Protein AF-A0A0A1ZS98-F1 (afdb_monomer_lite)

Radius of gyration: 23.19 Å; chains: 1; bounding box: 41×57×49 Å

Foldseek 3Di:
DDDPPPVVVVVVVPPPPPDDPPPPLPFPDDPWKGKDKDPDPDDDCVVVCVVVPKDFPDKDKDKDQPDKDWDAPDPVDDPVPDPPGTDIDRDDIDMMMMTMIGD

Secondary structure (DSSP, 8-state):
---STTHHHHHGGGGG-------------BTTEEEEEEETT---THHHHHHTT-EEEEEEEEEEEEEEEEEESSTT--TTTSTT-EEEEEEEEEEEEEEEEE-

Sequence (103 aa):
MKKYKTLTYIVMIFFLIGGCKTTEKKVTENENSIEIIISCEEDSDLEQYINDGWKIQKEYSEEKVCSWKTVAASKDCDLEKDKGCKLVQPDKIGKETIYLLEK

Structure (mmCIF, N/CA/C/O backbone):
data_AF-A0A0A1ZS98-F1
#
_entry.id   AF-A0A0A1ZS98-F1
#
loop_
_atom_site.group_PDB
_atom_site.id
_atom_site.type_symbol
_atom_site.label_atom_id
_atom_site.label_alt_id
_atom_site.label_comp_id
_atom_site.label_asym_id
_atom_site.label_entity_id
_atom_site.label_seq_id
_atom_site.pdbx_PDB_ins_code
_atom_site.Cartn_x
_atom_site.Cartn_y
_atom_site.Cartn_z
_atom_site.occupancy
_atom_site.B_iso_or_equiv
_atom_site.auth_seq_id
_atom_site.auth_comp_id
_atom_site.auth_asym_id
_atom_site.auth_atom_id
_atom_site.pdbx_PDB_model_num
ATOM 1 N N . MET A 1 1 ? -17.450 -52.059 -25.517 1.00 48.38 1 MET A N 1
ATOM 2 C CA . MET A 1 1 ? -16.872 -51.302 -24.376 1.00 48.38 1 MET A CA 1
ATOM 3 C C . MET A 1 1 ? -15.473 -50.821 -24.748 1.00 48.38 1 MET A C 1
ATOM 5 O O . MET A 1 1 ? -14.791 -51.571 -25.427 1.00 48.38 1 MET A O 1
ATOM 9 N N . LYS A 1 2 ? -15.056 -49.635 -24.270 1.00 49.94 2 LYS A N 1
ATOM 10 C CA . LYS A 1 2 ? -13.780 -48.911 -24.529 1.00 49.94 2 LYS A CA 1
ATOM 11 C C . LYS A 1 2 ? -13.825 -47.869 -25.659 1.00 49.94 2 LYS A C 1
ATOM 13 O O . LYS A 1 2 ? -13.340 -48.125 -26.750 1.00 49.94 2 LYS A O 1
ATOM 18 N N . LYS A 1 3 ? -14.358 -46.674 -25.368 1.00 50.38 3 LYS A N 1
ATOM 19 C CA . LYS A 1 3 ? -14.013 -45.422 -26.087 1.00 50.38 3 LYS A CA 1
ATOM 20 C C . LYS A 1 3 ? -14.387 -44.126 -25.336 1.00 50.38 3 LYS A C 1
ATOM 22 O O . LYS A 1 3 ? -14.473 -43.073 -25.942 1.00 50.38 3 LYS A O 1
ATOM 27 N N . TYR A 1 4 ? -14.583 -44.187 -24.014 1.00 57.62 4 TYR A N 1
ATOM 28 C CA . TYR A 1 4 ? -14.984 -43.027 -23.196 1.00 57.62 4 TYR A CA 1
ATOM 29 C C . TYR A 1 4 ? -13.882 -42.503 -22.260 1.00 57.62 4 TYR A C 1
ATOM 31 O O . TYR A 1 4 ? -14.111 -41.548 -21.532 1.00 57.62 4 TYR A O 1
ATOM 39 N N . LYS A 1 5 ? -12.681 -43.103 -22.265 1.00 50.84 5 LYS A N 1
ATOM 40 C CA . LYS A 1 5 ? -11.610 -42.753 -21.311 1.00 50.84 5 LYS A CA 1
ATOM 41 C C . LYS A 1 5 ? -10.705 -41.597 -21.757 1.00 50.84 5 LYS A C 1
ATOM 43 O O . LYS A 1 5 ? -10.014 -41.030 -20.924 1.00 50.84 5 LYS A O 1
ATOM 48 N N . THR A 1 6 ? -10.707 -41.238 -23.041 1.00 50.50 6 THR A N 1
ATOM 49 C CA . THR A 1 6 ? -9.821 -40.187 -23.578 1.00 50.50 6 THR A CA 1
ATOM 50 C C . THR A 1 6 ? -10.445 -38.791 -23.495 1.00 50.50 6 THR A C 1
ATOM 52 O O . THR A 1 6 ? -9.726 -37.808 -23.368 1.00 50.50 6 THR A O 1
ATOM 55 N N . LEU A 1 7 ? -11.782 -38.695 -23.507 1.00 48.03 7 LEU A N 1
ATOM 56 C CA . LEU A 1 7 ? -12.499 -37.414 -23.467 1.00 48.03 7 LEU A CA 1
ATOM 57 C C . LEU A 1 7 ? -12.473 -36.774 -22.067 1.00 48.03 7 LEU A C 1
ATOM 59 O O . LEU A 1 7 ? -12.477 -35.556 -21.938 1.00 48.03 7 LEU A O 1
ATOM 63 N N . THR A 1 8 ? -12.375 -37.591 -21.014 1.00 52.19 8 THR A N 1
ATOM 64 C CA . THR A 1 8 ? -12.331 -37.129 -19.617 1.00 52.19 8 THR A CA 1
ATOM 65 C C . THR A 1 8 ? -11.018 -36.422 -19.266 1.00 52.19 8 THR A C 1
ATOM 67 O O . THR A 1 8 ? -11.002 -35.565 -18.390 1.00 52.19 8 THR A O 1
ATOM 70 N N . TYR A 1 9 ? -9.919 -36.742 -19.959 1.00 53.19 9 TYR A N 1
ATOM 71 C CA . TYR A 1 9 ? -8.593 -36.184 -19.662 1.00 53.19 9 TYR A CA 1
ATOM 72 C C . TYR A 1 9 ? -8.391 -34.767 -20.225 1.00 53.19 9 TYR A C 1
ATOM 74 O O . TYR A 1 9 ? -7.588 -34.004 -19.700 1.00 53.19 9 TYR A O 1
ATOM 82 N N . ILE A 1 10 ? -9.143 -34.390 -21.266 1.00 53.09 10 ILE A N 1
ATOM 83 C CA . ILE A 1 10 ? -9.016 -33.083 -21.934 1.00 53.09 10 ILE A CA 1
ATOM 84 C C . ILE A 1 10 ? -9.719 -31.970 -21.134 1.00 53.09 10 ILE A C 1
ATOM 86 O O . ILE A 1 10 ? -9.277 -30.825 -21.150 1.00 53.09 10 ILE A O 1
ATOM 90 N N . VAL A 1 11 ? -10.759 -32.303 -20.361 1.00 52.50 11 VAL A N 1
ATOM 91 C CA . VAL A 1 11 ? -11.509 -31.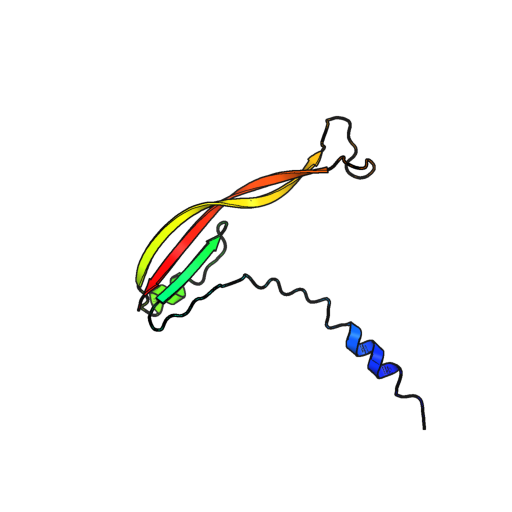329 -19.540 1.00 52.50 11 VAL A CA 1
ATOM 92 C C . VAL A 1 11 ? -10.735 -30.906 -18.277 1.00 52.50 11 VAL A C 1
ATOM 94 O O . VAL A 1 11 ? -10.920 -29.798 -17.786 1.00 52.50 11 VAL A O 1
ATOM 97 N N . MET A 1 12 ? -9.803 -31.732 -17.789 1.00 53.25 12 MET A N 1
ATOM 98 C CA . MET A 1 12 ? -8.985 -31.438 -16.599 1.00 53.25 12 MET A CA 1
ATOM 99 C C . MET A 1 12 ? -7.909 -30.357 -16.821 1.00 53.25 12 MET A C 1
ATOM 101 O O . MET A 1 12 ? -7.411 -29.791 -15.854 1.00 53.25 12 MET A O 1
ATOM 105 N N . ILE A 1 13 ? -7.536 -30.048 -18.068 1.00 52.91 13 ILE A N 1
ATOM 106 C CA . ILE A 1 13 ? -6.414 -29.134 -18.367 1.00 52.91 13 ILE A CA 1
ATOM 107 C C . ILE A 1 13 ? -6.836 -27.651 -18.372 1.00 52.91 13 ILE A C 1
ATOM 109 O O . ILE A 1 13 ? -5.992 -26.768 -18.247 1.00 52.91 13 ILE A O 1
ATOM 113 N N . PHE A 1 14 ? -8.135 -27.347 -18.433 1.00 48.00 14 PHE A N 1
ATOM 114 C CA . PHE A 1 14 ? -8.615 -25.960 -18.523 1.00 48.00 14 PHE A CA 1
ATOM 115 C C . PHE A 1 14 ? -8.741 -25.217 -17.182 1.00 48.00 14 PHE A C 1
ATOM 117 O O . PHE A 1 14 ? -8.978 -24.013 -17.184 1.00 48.00 14 PHE A O 1
ATOM 124 N N . PHE A 1 15 ? -8.531 -25.880 -16.041 1.00 49.25 15 PHE A N 1
ATOM 125 C CA . PHE A 1 15 ? -8.704 -25.259 -14.718 1.00 49.25 15 PHE A CA 1
ATOM 126 C C . PHE A 1 15 ? -7.463 -24.541 -14.155 1.00 49.25 15 PHE A C 1
ATOM 128 O O . PHE A 1 15 ? -7.531 -23.999 -13.057 1.00 49.25 15 PHE A O 1
ATOM 135 N N . LEU A 1 16 ? -6.340 -24.492 -14.882 1.00 50.31 16 LEU A N 1
ATOM 136 C CA . LEU A 1 16 ? -5.069 -23.970 -14.347 1.00 50.31 16 LEU A CA 1
ATOM 137 C C . LEU A 1 16 ? -4.656 -22.573 -14.847 1.00 50.31 16 LEU A C 1
ATOM 139 O O . LEU A 1 16 ? -3.582 -22.109 -14.479 1.00 50.31 16 LEU A O 1
ATOM 143 N N . ILE A 1 17 ? -5.466 -21.885 -15.664 1.00 50.34 17 ILE A N 1
ATOM 144 C CA . ILE A 1 17 ? -5.057 -20.605 -16.299 1.00 50.34 17 ILE A CA 1
ATOM 145 C C . ILE A 1 17 ? -5.957 -19.413 -15.916 1.00 50.34 17 ILE A C 1
ATOM 147 O O . ILE A 1 17 ? -5.811 -18.311 -16.434 1.00 50.34 17 ILE A O 1
ATOM 151 N N . GLY A 1 18 ? -6.859 -19.583 -14.949 1.00 52.16 18 GLY A N 1
ATOM 152 C CA . GLY A 1 18 ? -7.541 -18.460 -14.305 1.00 52.16 18 GLY A CA 1
ATOM 153 C C . GLY A 1 18 ? -6.713 -17.942 -13.136 1.00 52.16 18 GLY A C 1
ATOM 154 O O . GLY A 1 18 ? -7.041 -18.237 -11.993 1.00 52.16 18 GLY A O 1
ATOM 155 N N . GLY A 1 19 ? -5.611 -17.238 -13.41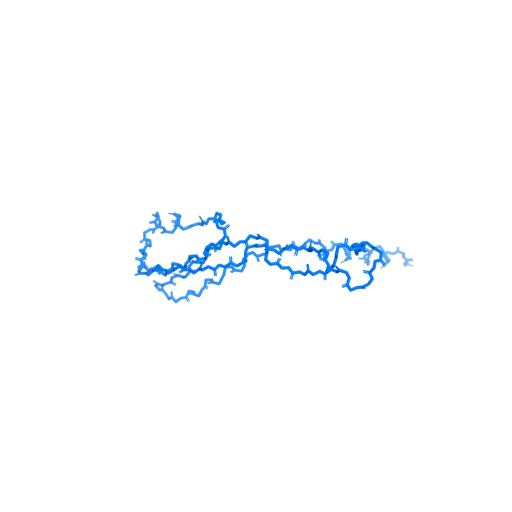5 1.00 48.12 19 GLY A N 1
ATOM 156 C CA . GLY A 1 19 ? -4.776 -16.619 -12.387 1.00 48.12 19 GLY A CA 1
ATOM 157 C C . GLY A 1 19 ? -5.615 -15.727 -11.473 1.00 48.12 19 GLY A C 1
ATOM 158 O O . GLY A 1 19 ? -6.098 -14.677 -11.892 1.00 48.12 19 GLY A O 1
ATOM 159 N N . CYS A 1 20 ? -5.797 -16.153 -10.225 1.00 46.91 20 CYS A N 1
ATOM 160 C CA . CYS A 1 20 ? -6.370 -15.307 -9.196 1.00 46.91 20 CYS A CA 1
ATOM 161 C C . CYS A 1 20 ? -5.315 -14.248 -8.850 1.00 46.91 20 CYS A C 1
ATOM 163 O O . CYS A 1 20 ? -4.267 -14.575 -8.295 1.00 46.91 20 CYS A O 1
ATOM 165 N N . LYS A 1 21 ? -5.568 -12.979 -9.188 1.00 43.91 21 LYS A N 1
ATOM 166 C CA . LYS A 1 21 ? -4.936 -11.863 -8.478 1.00 43.91 21 LYS A CA 1
ATOM 167 C C . LYS A 1 21 ? -5.625 -11.774 -7.118 1.00 43.91 21 LYS A C 1
ATOM 169 O O . LYS A 1 21 ? -6.524 -10.965 -6.927 1.00 43.91 21 LYS A O 1
ATOM 174 N N . THR A 1 22 ? -5.273 -12.674 -6.208 1.00 43.00 22 THR A N 1
ATOM 175 C CA . THR A 1 22 ? -5.601 -12.492 -4.798 1.00 43.00 22 THR A CA 1
ATOM 176 C C . THR A 1 22 ? -4.701 -11.373 -4.303 1.00 43.00 22 THR A C 1
ATOM 178 O O . THR A 1 22 ? -3.499 -11.571 -4.152 1.00 43.00 22 THR A O 1
ATOM 181 N N . THR A 1 23 ? -5.268 -10.187 -4.091 1.00 46.09 23 THR A N 1
ATOM 182 C CA . THR A 1 23 ? -4.679 -9.206 -3.179 1.00 46.09 23 THR A CA 1
ATOM 183 C C . THR A 1 23 ? -4.501 -9.934 -1.850 1.00 46.09 23 THR A C 1
ATOM 185 O O . THR A 1 23 ? -5.487 -10.396 -1.270 1.00 46.09 23 THR A O 1
ATOM 188 N N . GLU A 1 24 ? -3.257 -10.150 -1.419 1.00 40.00 24 GLU A N 1
ATOM 189 C CA . GLU A 1 24 ? -2.954 -10.785 -0.136 1.00 40.00 24 GLU A CA 1
ATOM 190 C C . GLU A 1 24 ? -3.419 -9.859 0.995 1.00 40.00 24 GLU A C 1
ATOM 192 O O . GLU A 1 24 ? -2.649 -9.101 1.574 1.00 40.00 24 GLU A O 1
ATOM 197 N N . LYS A 1 25 ? -4.711 -9.917 1.324 1.00 50.91 25 LYS A N 1
ATOM 198 C CA . LYS A 1 25 ? -5.228 -9.409 2.591 1.00 50.91 25 LYS A CA 1
ATOM 199 C C . LYS A 1 25 ? -4.710 -10.334 3.691 1.00 50.91 25 LYS A C 1
ATOM 201 O O . LYS A 1 25 ? -5.324 -11.359 3.986 1.00 50.91 25 LYS A O 1
ATOM 206 N N . LYS A 1 26 ? -3.569 -10.000 4.297 1.00 51.72 26 LYS A N 1
ATOM 207 C CA . LYS A 1 26 ? -3.168 -10.589 5.581 1.00 51.72 26 LYS A CA 1
ATOM 208 C C . LYS A 1 26 ? -3.996 -9.948 6.687 1.00 51.72 26 LYS A C 1
ATOM 210 O O . LYS A 1 26 ? -3.557 -9.029 7.360 1.00 51.72 26 LYS A O 1
ATOM 215 N N . VAL A 1 27 ? -5.205 -10.458 6.878 1.00 50.38 27 VAL A N 1
ATOM 216 C CA . VAL A 1 27 ? -5.944 -10.204 8.112 1.00 50.38 27 VAL A CA 1
ATOM 217 C C . VAL A 1 27 ? -5.404 -11.178 9.157 1.00 50.38 27 VAL A C 1
ATOM 219 O O . VAL A 1 27 ? -5.772 -12.351 9.178 1.00 50.38 27 VAL A O 1
ATOM 222 N N . THR A 1 28 ? -4.478 -10.727 10.001 1.00 52.25 28 THR A N 1
ATOM 223 C CA . THR A 1 28 ? -4.201 -11.412 11.270 1.00 52.25 28 THR A CA 1
ATOM 224 C C . THR A 1 28 ? -5.289 -11.030 12.261 1.00 52.25 28 THR A C 1
ATOM 226 O O . THR A 1 28 ? -5.167 -10.039 12.974 1.00 52.25 28 THR A O 1
ATOM 229 N N . GLU A 1 29 ? -6.370 -11.806 12.275 1.00 50.66 29 GLU A N 1
ATOM 230 C CA . GLU A 1 29 ? -7.400 -11.724 13.310 1.00 50.66 29 GLU A CA 1
ATOM 231 C C . GLU A 1 29 ? -6.823 -12.251 14.632 1.00 50.66 29 GLU A C 1
ATOM 233 O O . GLU A 1 29 ? -6.613 -13.450 14.823 1.00 50.66 29 GLU A O 1
ATOM 238 N N . A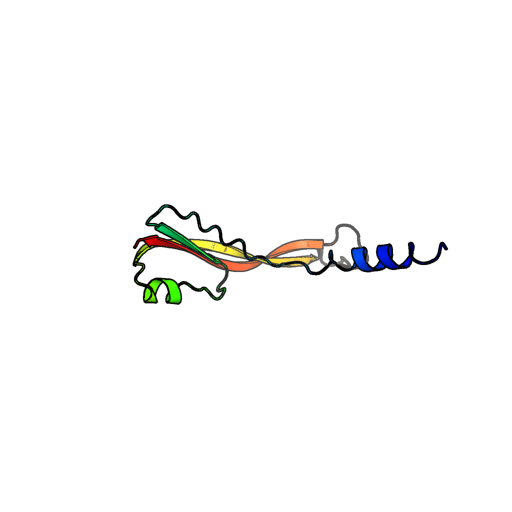SN A 1 30 ? -6.543 -11.332 15.550 1.00 59.06 30 ASN A N 1
ATOM 239 C CA . ASN A 1 30 ? -6.672 -11.602 16.978 1.00 59.06 30 ASN A CA 1
ATOM 240 C C . ASN A 1 30 ? -8.075 -11.123 17.381 1.00 59.06 30 ASN A C 1
ATOM 242 O O . ASN A 1 30 ? -8.602 -10.233 16.718 1.00 59.06 30 ASN A O 1
ATOM 246 N N . GLU A 1 31 ? -8.684 -11.681 18.428 1.00 65.62 31 GLU A N 1
ATOM 247 C CA . GLU A 1 31 ? -10.130 -11.576 18.719 1.00 65.62 31 GLU A CA 1
ATOM 248 C C . GLU A 1 31 ? -10.717 -10.143 18.680 1.00 65.62 31 GLU A C 1
ATOM 250 O O . GLU A 1 31 ? -11.914 -10.005 18.451 1.00 65.62 31 GLU A O 1
ATOM 255 N N . ASN A 1 32 ? -9.894 -9.087 18.817 1.00 80.00 32 ASN A N 1
ATOM 256 C CA . ASN A 1 32 ? -10.317 -7.679 18.801 1.00 80.00 32 ASN A CA 1
ATOM 257 C C . ASN A 1 32 ? -9.536 -6.746 17.843 1.00 80.00 32 ASN A C 1
ATOM 259 O O . ASN A 1 32 ? -9.697 -5.533 17.959 1.00 80.00 32 ASN A O 1
ATOM 263 N N . SER A 1 33 ? -8.674 -7.236 16.935 1.00 88.00 33 SER A N 1
ATOM 264 C CA . SER A 1 33 ? -7.828 -6.357 16.094 1.00 88.00 33 SER A CA 1
ATOM 265 C C . SER A 1 33 ? -7.708 -6.797 14.633 1.00 88.00 33 SER A C 1
ATOM 267 O O . SER A 1 33 ? -7.518 -7.984 14.368 1.00 88.00 33 SER A O 1
ATOM 269 N N . ILE A 1 34 ? -7.711 -5.834 13.705 1.00 90.75 34 ILE A N 1
ATOM 270 C CA . ILE A 1 34 ? -7.531 -6.033 12.257 1.00 90.75 34 ILE A CA 1
ATOM 271 C C . ILE A 1 34 ? -6.420 -5.112 11.744 1.00 90.75 34 ILE A C 1
ATOM 273 O O . ILE A 1 34 ? -6.367 -3.942 12.109 1.00 90.75 34 ILE A O 1
ATOM 277 N N . GLU A 1 35 ? -5.564 -5.614 10.854 1.00 91.38 35 GLU A N 1
ATOM 278 C CA . GLU A 1 35 ? -4.616 -4.796 10.089 1.00 91.38 35 GLU A CA 1
ATOM 279 C C . GLU A 1 35 ? -5.088 -4.670 8.632 1.00 91.38 35 GLU A C 1
ATOM 281 O O . GLU A 1 35 ? -5.412 -5.671 7.988 1.00 91.38 35 GLU A O 1
ATOM 286 N N . ILE A 1 36 ? -5.151 -3.440 8.119 1.00 91.38 36 ILE A N 1
ATOM 287 C CA . ILE A 1 36 ? -5.511 -3.123 6.732 1.00 91.38 36 ILE A CA 1
ATOM 288 C C . ILE A 1 36 ? -4.336 -2.391 6.096 1.00 91.38 36 ILE A C 1
ATOM 290 O O . ILE A 1 36 ? -3.943 -1.324 6.559 1.00 91.38 36 ILE A O 1
ATOM 294 N N . ILE A 1 37 ? -3.802 -2.951 5.016 1.00 93.44 37 ILE A N 1
ATOM 295 C CA . ILE A 1 37 ? -2.713 -2.370 4.230 1.00 93.44 37 ILE A CA 1
ATOM 296 C C . ILE A 1 37 ? -3.308 -1.868 2.915 1.00 93.44 37 ILE A C 1
ATOM 298 O O . ILE A 1 37 ? -3.915 -2.646 2.180 1.00 93.44 37 ILE A O 1
ATOM 302 N N . ILE A 1 38 ? -3.139 -0.579 2.629 1.00 94.25 38 ILE A N 1
ATOM 303 C CA . ILE A 1 38 ? -3.539 0.056 1.373 1.00 94.25 38 ILE A CA 1
ATOM 304 C C . ILE A 1 38 ? -2.275 0.508 0.659 1.00 94.25 38 ILE A C 1
ATOM 306 O O . ILE A 1 38 ? -1.572 1.404 1.128 1.00 94.25 38 ILE A O 1
ATOM 310 N N . SER A 1 39 ? -1.990 -0.089 -0.490 1.00 93.94 39 SER A N 1
ATOM 311 C CA . SER A 1 39 ? -0.832 0.264 -1.304 1.00 93.94 39 SER A CA 1
ATOM 312 C C . SER A 1 39 ? -1.279 1.058 -2.523 1.00 93.94 39 SER A C 1
ATOM 314 O O . SER A 1 39 ? -2.262 0.713 -3.165 1.00 93.94 39 SER A O 1
ATOM 316 N N . CYS A 1 40 ? -0.514 2.077 -2.907 1.00 93.31 40 CYS A N 1
ATOM 317 C CA . CYS A 1 40 ? -0.557 2.647 -4.255 1.00 93.31 40 CYS A CA 1
ATOM 318 C C . CYS A 1 40 ? -1.923 3.186 -4.703 1.00 93.31 40 CYS A C 1
ATOM 320 O O . CYS A 1 40 ? -2.271 3.056 -5.875 1.00 93.31 40 CYS A O 1
ATOM 322 N N . GLU A 1 41 ? -2.648 3.821 -3.775 1.00 83.81 41 GLU A N 1
ATOM 323 C CA . GLU A 1 41 ? -3.981 4.402 -4.012 1.00 83.81 41 GLU A CA 1
ATOM 324 C C . GLU A 1 41 ? -5.017 3.364 -4.483 1.00 83.81 41 GLU A C 1
ATOM 326 O O . GLU A 1 41 ? -5.963 3.698 -5.192 1.00 83.81 41 GLU A O 1
ATOM 331 N N . GLU A 1 42 ? -4.840 2.096 -4.103 1.00 87.00 42 GLU A N 1
ATOM 332 C CA . GLU A 1 42 ? -5.846 1.061 -4.327 1.00 87.00 42 GLU A CA 1
ATOM 333 C C . GLU A 1 42 ? -7.111 1.331 -3.499 1.00 87.00 42 GLU A C 1
ATOM 335 O O . GLU A 1 42 ? -7.047 1.767 -2.346 1.00 87.00 42 GLU A O 1
ATOM 340 N N . ASP A 1 43 ? -8.270 1.037 -4.092 1.00 85.44 43 ASP A N 1
ATOM 341 C CA . ASP A 1 43 ? -9.542 1.058 -3.377 1.00 85.44 43 ASP A CA 1
ATOM 342 C C . ASP A 1 43 ? -9.480 0.086 -2.191 1.00 85.44 43 ASP A C 1
ATOM 344 O O . ASP A 1 43 ? -8.988 -1.041 -2.304 1.00 85.44 43 ASP A O 1
ATOM 348 N N . SER A 1 44 ? -10.003 0.514 -1.044 1.00 85.12 44 SER A N 1
ATOM 349 C CA . SER A 1 44 ? -9.987 -0.287 0.177 1.00 85.12 44 SER A CA 1
ATOM 350 C C . SER A 1 44 ? -11.363 -0.361 0.819 1.00 85.12 44 SER A C 1
ATOM 352 O O . SER A 1 44 ? -12.143 0.587 0.766 1.00 85.12 44 SER A O 1
ATOM 354 N N . ASP A 1 45 ? -11.612 -1.459 1.528 1.00 88.19 45 ASP A N 1
ATOM 355 C CA . ASP A 1 45 ? -12.822 -1.633 2.336 1.00 88.19 45 ASP A CA 1
ATOM 356 C C . ASP A 1 45 ? -12.716 -0.922 3.701 1.00 88.19 45 ASP A C 1
ATOM 358 O O . ASP A 1 45 ? -13.507 -1.200 4.601 1.00 88.19 45 ASP A O 1
ATOM 362 N N . LEU A 1 46 ? -11.739 -0.022 3.902 1.00 91.06 46 LEU A N 1
ATOM 363 C CA . LEU A 1 46 ? -11.513 0.656 5.185 1.00 91.06 46 LEU A CA 1
ATOM 364 C C . LEU A 1 46 ? -12.791 1.335 5.691 1.00 91.06 46 LEU A C 1
ATOM 366 O O . LEU A 1 46 ? -13.157 1.148 6.849 1.00 91.06 46 LEU A O 1
ATOM 370 N N . GLU A 1 47 ? -13.507 2.056 4.821 1.00 91.38 47 GLU A N 1
ATOM 371 C CA . GLU A 1 47 ? -14.772 2.711 5.182 1.00 91.38 47 GLU A CA 1
ATOM 372 C C . GLU A 1 47 ? -15.821 1.724 5.699 1.00 91.38 47 GLU A C 1
ATOM 374 O O . GLU A 1 47 ? -16.551 2.048 6.636 1.00 91.38 47 GLU A O 1
ATOM 379 N N . GLN A 1 48 ? -15.880 0.509 5.146 1.00 93.06 48 GLN A N 1
ATOM 380 C CA . GLN A 1 48 ? -16.795 -0.522 5.627 1.00 93.06 48 GLN A CA 1
ATOM 381 C C . GLN A 1 48 ? -16.481 -0.891 7.081 1.00 93.06 48 GLN A C 1
ATOM 383 O O . GLN A 1 48 ? -17.388 -0.917 7.911 1.00 93.06 48 GLN A O 1
ATOM 388 N N . TYR A 1 49 ? -15.207 -1.101 7.422 1.00 92.00 49 TYR A N 1
ATOM 389 C CA . TYR A 1 49 ? -14.816 -1.422 8.797 1.00 92.00 49 TYR A CA 1
ATOM 390 C C . TYR A 1 49 ? -15.118 -0.276 9.770 1.00 92.00 49 TYR A C 1
ATOM 392 O O . TYR A 1 49 ? -15.609 -0.524 10.874 1.00 92.00 49 TYR A O 1
ATOM 400 N N . ILE A 1 50 ? -14.898 0.977 9.363 1.00 93.44 50 ILE A N 1
ATOM 401 C CA . ILE A 1 50 ? -15.260 2.138 10.190 1.00 93.44 50 ILE A CA 1
ATOM 402 C C . ILE A 1 50 ? -16.776 2.194 10.424 1.00 93.44 50 ILE A C 1
ATOM 404 O O . ILE A 1 50 ? -17.219 2.387 11.558 1.00 93.44 50 ILE A O 1
ATOM 408 N N . ASN A 1 51 ? -17.577 1.956 9.382 1.00 95.19 51 ASN A N 1
ATOM 409 C CA . ASN A 1 51 ? -19.039 1.920 9.480 1.00 95.19 51 ASN A CA 1
ATOM 410 C C . ASN A 1 51 ? -19.545 0.766 10.362 1.00 95.19 51 ASN A C 1
ATOM 412 O O . ASN A 1 51 ? -20.528 0.931 11.086 1.00 95.19 51 ASN A O 1
ATOM 416 N N . ASP A 1 52 ? -18.841 -0.367 10.371 1.00 93.19 52 ASP A N 1
ATOM 417 C CA . ASP 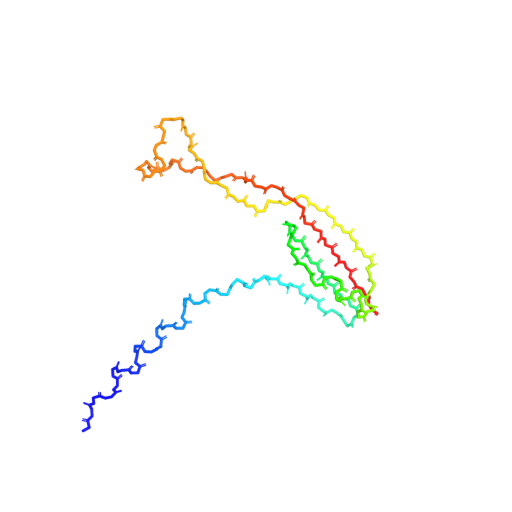A 1 52 ? -19.141 -1.520 11.227 1.00 93.19 52 ASP A CA 1
ATOM 418 C C . ASP A 1 52 ? -18.726 -1.311 12.699 1.00 93.19 52 ASP A C 1
ATOM 420 O O . ASP A 1 52 ? -18.935 -2.196 13.539 1.00 93.19 52 ASP A O 1
ATOM 424 N N . GLY A 1 53 ? -18.155 -0.151 13.039 1.00 92.88 53 GLY A N 1
ATOM 425 C CA . GLY A 1 53 ? -17.826 0.258 14.406 1.00 92.88 53 GLY A CA 1
ATOM 426 C C . GLY A 1 53 ? -16.390 -0.033 14.845 1.00 92.88 53 GLY A C 1
ATOM 427 O O . GLY A 1 53 ? -16.096 0.094 16.033 1.00 92.88 53 GLY A O 1
ATOM 428 N N . TRP A 1 54 ? -15.503 -0.417 13.925 1.00 94.06 54 TRP A N 1
ATOM 429 C CA . TRP A 1 54 ? -14.073 -0.530 14.209 1.00 94.06 54 TRP A CA 1
ATOM 430 C C . TRP A 1 54 ? -13.429 0.857 14.334 1.00 94.06 54 TRP A C 1
ATOM 432 O O . TRP A 1 54 ? -13.808 1.805 13.643 1.00 94.06 54 TRP A O 1
ATOM 442 N N . LYS A 1 55 ? -12.429 0.985 15.206 1.00 94.56 55 LYS A N 1
ATOM 443 C CA . LYS A 1 55 ? -11.694 2.231 15.451 1.00 94.56 55 LYS A CA 1
ATOM 444 C C . LYS A 1 55 ? -10.252 2.095 15.001 1.00 94.56 55 LYS A C 1
ATOM 446 O O . LYS A 1 55 ? -9.585 1.134 15.365 1.00 94.56 55 LYS A O 1
ATOM 451 N N . ILE A 1 56 ? -9.755 3.091 14.273 1.00 94.75 56 ILE A N 1
ATOM 452 C CA . ILE A 1 56 ? -8.335 3.183 13.923 1.00 94.75 56 ILE A CA 1
ATOM 453 C C . ILE A 1 56 ? -7.550 3.507 15.196 1.00 94.75 56 ILE A C 1
ATOM 455 O O . ILE A 1 56 ? -7.737 4.565 15.796 1.00 94.75 56 ILE A O 1
ATOM 459 N N . GLN A 1 57 ? -6.669 2.598 15.598 1.00 94.88 57 GLN A N 1
ATOM 460 C CA . GLN A 1 57 ? -5.742 2.788 16.713 1.00 94.88 57 GLN A CA 1
ATOM 461 C C . GLN A 1 57 ? -4.419 3.382 16.252 1.00 94.88 57 GLN A C 1
ATOM 463 O O . GLN A 1 57 ? -3.827 4.216 16.938 1.00 94.88 57 GLN A O 1
ATOM 468 N N . LYS A 1 58 ? -3.921 2.919 15.102 1.00 94.00 58 LYS A N 1
ATOM 469 C CA . LYS A 1 58 ? -2.657 3.381 14.527 1.00 94.00 58 LYS A CA 1
ATOM 470 C C . LYS A 1 58 ? -2.772 3.488 13.019 1.00 94.00 58 LYS A C 1
ATOM 472 O O . LYS A 1 58 ? -3.406 2.654 12.382 1.00 94.00 58 LYS A O 1
ATOM 477 N N . GLU A 1 59 ? -2.093 4.490 12.487 1.00 95.56 59 GLU A N 1
ATOM 478 C CA . GLU A 1 59 ? -1.911 4.724 11.064 1.00 95.56 59 GLU A CA 1
ATOM 479 C C . GLU A 1 59 ? -0.433 5.029 10.832 1.00 95.56 59 GLU A C 1
ATOM 481 O O . GLU A 1 59 ? 0.161 5.850 11.538 1.00 95.56 59 GLU A O 1
ATOM 486 N N . TYR A 1 60 ? 0.169 4.354 9.861 1.00 94.75 60 TYR A N 1
ATOM 487 C CA . TYR A 1 60 ? 1.525 4.644 9.414 1.00 94.75 60 TYR A CA 1
ATOM 488 C C . TYR A 1 60 ? 1.592 4.602 7.895 1.00 94.75 60 TYR A C 1
ATOM 490 O O . TYR A 1 60 ? 0.859 3.850 7.264 1.00 94.75 60 TYR A O 1
ATOM 498 N N . SER A 1 61 ? 2.436 5.450 7.308 1.00 95.12 61 SER A N 1
ATOM 499 C CA . SER A 1 61 ? 2.602 5.532 5.858 1.00 95.12 61 SER A CA 1
ATOM 500 C C . SER A 1 61 ? 4.070 5.534 5.467 1.00 95.12 61 SER A C 1
ATOM 502 O O . SER A 1 61 ? 4.874 6.229 6.090 1.00 95.12 61 SER A O 1
ATOM 504 N N . GLU A 1 62 ? 4.393 4.821 4.395 1.00 96.50 62 GLU A N 1
ATOM 505 C CA . GLU A 1 62 ? 5.727 4.781 3.802 1.00 96.50 62 GLU A CA 1
ATOM 506 C C . GLU A 1 62 ? 5.681 4.861 2.272 1.00 96.50 62 GLU A C 1
ATOM 508 O O . GLU A 1 62 ? 4.644 4.642 1.643 1.00 96.50 62 GLU A O 1
ATOM 513 N N . GLU A 1 63 ? 6.803 5.236 1.657 1.00 96.38 63 GLU A N 1
ATOM 514 C CA . GLU A 1 63 ? 6.929 5.228 0.200 1.00 96.38 63 GLU A CA 1
ATOM 515 C C . GLU A 1 63 ? 7.111 3.798 -0.315 1.00 96.38 63 GLU A C 1
ATOM 517 O O . GLU A 1 63 ? 7.939 3.039 0.191 1.00 96.38 63 GLU A O 1
ATOM 522 N N . LYS A 1 64 ? 6.381 3.448 -1.377 1.00 95.12 64 LYS A N 1
ATOM 523 C CA . LYS A 1 64 ? 6.430 2.126 -2.003 1.00 95.12 64 LYS A CA 1
ATOM 524 C C . LYS A 1 64 ? 6.462 2.225 -3.522 1.00 95.12 64 LYS A C 1
ATOM 526 O O . LYS A 1 64 ? 5.840 3.096 -4.129 1.00 95.12 64 LYS A O 1
ATOM 531 N N . VAL A 1 65 ? 7.180 1.304 -4.162 1.00 96.31 65 VAL A N 1
ATOM 532 C CA . VAL A 1 65 ? 7.172 1.171 -5.624 1.00 96.31 65 VAL A CA 1
ATOM 533 C C . VAL A 1 65 ? 5.874 0.493 -6.060 1.00 96.31 65 VAL A C 1
ATOM 535 O O . VAL A 1 65 ? 5.640 -0.669 -5.742 1.00 96.31 65 VAL A O 1
ATOM 538 N N . CYS A 1 66 ? 5.057 1.211 -6.825 1.00 95.06 66 CYS A N 1
ATOM 539 C CA . CYS A 1 66 ? 3.740 0.767 -7.286 1.00 95.06 66 CYS A CA 1
ATOM 540 C C . CYS A 1 66 ? 3.775 0.068 -8.639 1.00 95.06 66 CYS A C 1
ATOM 542 O O . CYS A 1 66 ? 2.914 -0.742 -8.967 1.00 95.06 66 CYS A O 1
ATOM 544 N N . SER A 1 67 ? 4.764 0.399 -9.464 1.00 95.81 67 SER A N 1
ATOM 545 C CA . SER A 1 67 ? 4.966 -0.279 -10.739 1.00 95.81 67 SER A CA 1
ATOM 546 C C . SER A 1 67 ? 6.413 -0.183 -11.183 1.00 95.81 67 SER A C 1
ATOM 548 O O . SER A 1 67 ? 7.158 0.714 -10.785 1.00 95.81 67 SER A O 1
ATOM 550 N N . TRP A 1 68 ? 6.789 -1.125 -12.036 1.00 96.06 68 TRP A N 1
ATOM 551 C CA . TRP A 1 68 ? 8.110 -1.232 -12.629 1.00 96.06 68 TRP A CA 1
ATOM 552 C C . TRP A 1 68 ? 7.995 -1.009 -14.132 1.00 96.06 68 TRP A C 1
ATOM 554 O O . TRP A 1 68 ? 7.060 -1.508 -14.761 1.00 96.06 68 TRP A O 1
ATOM 564 N N . LYS A 1 69 ? 8.963 -0.305 -14.718 1.00 95.06 69 LYS A N 1
ATOM 565 C CA . LYS A 1 69 ? 9.090 -0.172 -16.173 1.00 95.06 69 LYS A CA 1
ATOM 566 C C . LYS A 1 69 ? 10.391 -0.772 -16.655 1.00 95.06 69 LYS A C 1
ATOM 568 O O . LYS A 1 69 ? 11.396 -0.785 -15.946 1.00 95.06 69 LYS A O 1
ATOM 573 N N . THR A 1 70 ? 10.359 -1.219 -17.902 1.00 93.38 70 THR A N 1
ATOM 574 C CA . THR A 1 70 ? 11.559 -1.619 -18.628 1.00 93.38 70 THR A CA 1
ATOM 575 C C . THR A 1 70 ? 12.029 -0.467 -19.504 1.00 93.38 70 THR A C 1
ATOM 577 O O . THR A 1 70 ? 11.235 0.106 -20.247 1.00 93.38 70 THR A O 1
ATOM 580 N N . VAL A 1 71 ? 13.315 -0.142 -19.430 1.00 92.56 71 VAL A N 1
ATOM 581 C CA . VAL A 1 71 ? 13.975 0.856 -20.280 1.00 92.56 71 VAL A CA 1
ATOM 582 C C . VAL A 1 71 ? 15.217 0.264 -20.938 1.00 92.56 71 VAL A C 1
ATOM 584 O O . VAL A 1 71 ? 15.722 -0.774 -20.509 1.00 92.56 71 VAL A O 1
ATOM 587 N N . ALA A 1 72 ? 15.701 0.920 -21.992 1.00 92.81 72 ALA A N 1
ATOM 588 C CA . ALA A 1 72 ? 16.924 0.516 -22.674 1.00 92.81 72 ALA A CA 1
ATOM 589 C C . ALA A 1 72 ? 18.154 0.768 -21.790 1.00 92.81 72 ALA A C 1
ATOM 591 O O . ALA A 1 72 ? 18.275 1.826 -21.169 1.00 92.81 72 ALA A O 1
ATOM 592 N N . ALA A 1 73 ? 19.071 -0.200 -21.754 1.00 91.19 73 ALA A N 1
ATOM 593 C CA . ALA A 1 73 ? 20.312 -0.114 -20.986 1.00 91.19 73 ALA A CA 1
ATOM 594 C C . ALA A 1 73 ? 21.288 0.943 -21.528 1.00 91.19 73 ALA A C 1
ATOM 596 O O . ALA A 1 73 ? 22.072 1.519 -20.776 1.00 91.19 73 ALA A O 1
ATOM 597 N N . SER A 1 74 ? 21.235 1.208 -22.832 1.00 88.94 74 SER A N 1
ATOM 598 C CA . SER A 1 74 ? 22.012 2.243 -23.510 1.00 88.94 74 SER A CA 1
ATOM 599 C C . SER A 1 74 ? 21.200 2.857 -24.655 1.00 88.94 74 SER A C 1
ATOM 601 O O . SER A 1 74 ? 20.144 2.344 -25.026 1.00 88.94 74 SER A O 1
ATOM 603 N N . LYS A 1 75 ? 21.674 3.985 -25.202 1.00 85.69 75 LYS A N 1
ATOM 604 C CA . LYS A 1 75 ? 20.965 4.740 -26.252 1.00 85.69 75 LYS A CA 1
ATOM 605 C C . LYS A 1 75 ? 20.797 3.959 -27.558 1.00 85.69 75 LYS A C 1
ATOM 607 O O . LYS A 1 75 ? 19.795 4.146 -28.235 1.00 85.69 75 LYS A O 1
ATOM 612 N N . ASP A 1 76 ? 21.752 3.091 -27.877 1.00 86.88 76 ASP A N 1
ATOM 613 C CA . ASP A 1 76 ? 21.832 2.387 -29.165 1.00 86.88 76 ASP A CA 1
ATOM 614 C C . ASP A 1 76 ? 21.268 0.960 -29.094 1.00 86.88 76 ASP A C 1
ATOM 616 O O . ASP A 1 76 ? 21.557 0.124 -29.944 1.00 86.88 76 ASP A O 1
ATOM 620 N N . CYS A 1 77 ? 20.502 0.668 -28.044 1.00 87.31 77 CYS A N 1
ATOM 621 C CA . CYS A 1 77 ? 20.095 -0.680 -27.689 1.00 87.31 77 CYS A CA 1
ATOM 622 C C . CYS A 1 77 ? 18.668 -0.982 -28.160 1.00 87.31 77 CYS A C 1
ATOM 624 O O . CYS A 1 77 ? 17.724 -0.272 -27.793 1.00 87.31 77 CYS A O 1
ATOM 626 N N . ASP A 1 78 ? 18.498 -2.049 -28.944 1.00 88.81 78 ASP A N 1
ATOM 627 C CA . ASP A 1 78 ? 17.188 -2.510 -29.408 1.00 88.81 78 ASP A CA 1
ATOM 628 C C . ASP A 1 78 ? 16.579 -3.473 -28.377 1.00 88.81 78 ASP A C 1
ATOM 630 O O . ASP A 1 78 ? 17.025 -4.609 -28.205 1.00 88.81 78 ASP A O 1
ATOM 634 N N . LEU A 1 79 ? 15.526 -3.015 -27.696 1.00 87.56 79 LEU A N 1
ATOM 635 C CA . LEU A 1 79 ? 14.843 -3.758 -26.632 1.00 87.56 7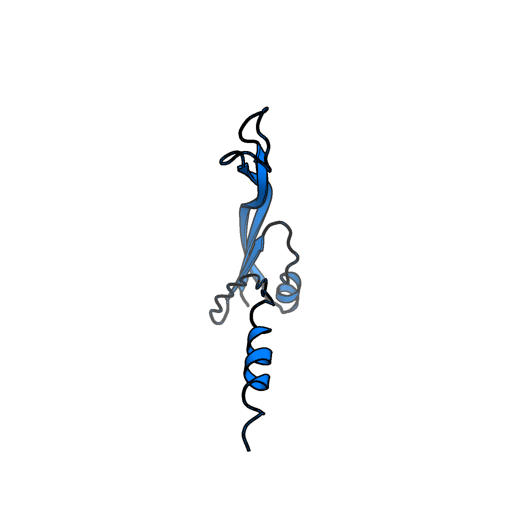9 LEU A CA 1
ATOM 636 C C . LEU A 1 79 ? 14.313 -5.130 -27.071 1.00 87.56 79 LEU A C 1
ATOM 638 O O . LEU A 1 79 ? 14.163 -6.012 -26.223 1.00 87.56 79 LEU A O 1
ATOM 642 N N . GLU A 1 80 ? 14.010 -5.318 -28.354 1.00 87.50 80 GLU A N 1
ATOM 643 C CA . GLU A 1 80 ? 13.414 -6.554 -28.868 1.00 87.50 80 GLU A CA 1
ATOM 644 C C . GLU A 1 80 ? 14.463 -7.531 -29.402 1.00 87.50 80 GLU A C 1
ATOM 646 O O . GLU A 1 80 ? 14.256 -8.746 -29.357 1.00 87.50 80 GLU A O 1
ATOM 651 N N . LYS A 1 81 ? 15.600 -7.022 -29.889 1.00 88.88 81 LYS A N 1
ATOM 652 C CA . LYS A 1 81 ? 16.626 -7.845 -30.548 1.00 88.88 81 LYS A CA 1
ATOM 653 C C . LYS A 1 81 ? 17.836 -8.141 -29.667 1.00 88.88 81 LYS A C 1
ATOM 655 O O . LYS A 1 81 ? 18.396 -9.237 -29.765 1.00 88.88 81 LYS A O 1
ATOM 660 N N . ASP A 1 82 ? 18.223 -7.211 -28.798 1.00 87.12 82 ASP A N 1
ATOM 661 C CA . ASP A 1 82 ? 19.496 -7.283 -28.086 1.00 87.12 82 ASP A CA 1
ATOM 662 C C . ASP A 1 82 ? 19.350 -7.951 -26.710 1.00 87.12 82 ASP A C 1
ATOM 664 O O . ASP A 1 82 ? 18.585 -7.536 -25.831 1.00 87.12 82 ASP A O 1
ATOM 668 N N . LYS A 1 83 ? 20.131 -9.014 -26.482 1.00 83.31 83 LYS A N 1
ATOM 669 C CA . LYS A 1 83 ? 20.184 -9.686 -25.176 1.00 83.31 83 LYS A CA 1
ATOM 670 C C . LYS A 1 83 ? 20.848 -8.770 -24.149 1.00 83.31 83 LYS A C 1
ATOM 672 O O . LYS A 1 83 ? 21.902 -8.204 -24.409 1.00 83.31 83 LYS A O 1
ATOM 677 N N . GLY A 1 84 ? 20.252 -8.667 -22.961 1.00 82.88 84 GLY A N 1
ATOM 678 C CA . GLY A 1 84 ? 20.759 -7.800 -21.889 1.00 82.88 84 GLY A CA 1
ATOM 679 C C . GLY A 1 84 ? 20.402 -6.318 -22.051 1.00 82.88 84 GLY A C 1
ATOM 680 O O . GLY A 1 84 ? 20.868 -5.499 -21.269 1.00 82.88 84 GLY A O 1
ATOM 681 N N . CYS A 1 85 ? 19.551 -5.972 -23.022 1.00 87.50 85 CYS A N 1
ATOM 682 C CA . CYS A 1 85 ? 19.160 -4.591 -23.308 1.00 87.50 85 CYS A CA 1
ATOM 683 C C . CYS A 1 85 ? 18.152 -3.984 -22.318 1.00 87.50 85 CYS A C 1
ATOM 685 O O . CYS A 1 85 ? 17.960 -2.771 -22.274 1.00 87.50 85 CYS A O 1
ATOM 687 N N . LYS A 1 86 ? 17.474 -4.826 -21.537 1.00 90.56 86 LYS A N 1
ATOM 688 C CA . LYS A 1 86 ? 16.349 -4.440 -20.681 1.00 90.56 86 LYS A CA 1
ATOM 689 C C . LYS A 1 86 ? 16.839 -4.127 -19.268 1.00 90.56 86 LYS A C 1
ATOM 691 O O . LYS A 1 86 ? 17.302 -5.027 -18.572 1.00 90.56 86 LYS A O 1
ATOM 696 N N . LEU A 1 87 ? 16.686 -2.879 -18.830 1.00 92.25 87 LEU A N 1
ATOM 697 C CA . LEU A 1 87 ? 16.819 -2.484 -17.427 1.00 92.25 87 LEU A CA 1
ATOM 698 C C . LEU A 1 87 ? 15.438 -2.301 -16.813 1.00 92.25 87 LEU A C 1
ATOM 700 O O . LEU A 1 87 ? 14.607 -1.574 -17.352 1.00 92.25 87 LEU A O 1
ATOM 704 N N . VAL A 1 88 ? 15.208 -2.943 -15.671 1.00 93.69 88 VAL A N 1
ATOM 705 C CA . VAL A 1 88 ? 13.989 -2.762 -14.881 1.00 93.69 88 VAL A CA 1
ATOM 706 C C . VAL A 1 88 ? 14.266 -1.723 -13.804 1.00 93.69 88 VAL A C 1
ATOM 708 O O . VAL A 1 88 ? 15.213 -1.865 -13.033 1.00 93.69 88 VAL A O 1
ATOM 711 N N . GLN A 1 89 ? 13.446 -0.679 -13.755 1.00 94.25 89 GLN A N 1
ATOM 712 C CA . GLN A 1 89 ? 13.534 0.373 -12.744 1.00 94.25 89 GLN A CA 1
ATOM 713 C C . GLN A 1 89 ? 12.133 0.798 -12.279 1.00 94.25 89 GLN A C 1
ATOM 715 O O . GLN A 1 89 ? 11.160 0.539 -13.001 1.00 94.25 89 GLN A O 1
ATOM 720 N N . PRO A 1 90 ? 12.000 1.430 -11.096 1.00 96.06 90 PRO A N 1
ATOM 721 C CA . PRO A 1 90 ? 10.717 1.948 -10.633 1.00 96.06 90 PRO A CA 1
ATOM 722 C C . PRO A 1 90 ? 10.101 2.890 -11.670 1.00 96.06 90 PRO A C 1
ATOM 724 O O . PRO A 1 90 ? 10.776 3.767 -12.216 1.00 96.06 90 PRO A O 1
ATOM 727 N N . ASP A 1 91 ? 8.821 2.688 -11.968 1.00 96.00 91 ASP A N 1
ATOM 728 C CA . ASP A 1 91 ? 8.060 3.580 -12.842 1.00 96.00 91 ASP A CA 1
ATOM 729 C C . ASP A 1 91 ? 7.254 4.584 -12.030 1.00 96.00 91 ASP A C 1
ATOM 731 O O . ASP A 1 91 ? 7.416 5.793 -12.192 1.00 96.00 91 ASP A O 1
ATOM 735 N N . LYS A 1 92 ? 6.428 4.066 -11.116 1.00 95.12 92 LYS A N 1
ATOM 736 C CA . LYS A 1 92 ? 5.604 4.866 -10.212 1.00 95.12 92 LYS A CA 1
ATOM 737 C C . LYS A 1 92 ? 5.957 4.540 -8.774 1.00 95.12 92 LYS A C 1
ATOM 739 O O . LYS A 1 92 ? 5.944 3.371 -8.386 1.00 95.12 92 LYS A O 1
ATOM 744 N N . ILE A 1 93 ? 6.238 5.584 -8.009 1.00 95.69 93 ILE A N 1
ATOM 745 C CA . ILE A 1 93 ? 6.388 5.538 -6.558 1.00 95.69 93 ILE A CA 1
ATOM 746 C C . ILE A 1 93 ? 5.113 6.144 -5.979 1.00 95.69 93 ILE A C 1
ATOM 748 O O . ILE A 1 93 ? 4.676 7.202 -6.432 1.00 95.69 93 ILE A O 1
ATOM 752 N N . GLY A 1 94 ? 4.504 5.447 -5.032 1.00 94.94 94 GLY A N 1
ATOM 753 C CA . GLY A 1 94 ? 3.314 5.889 -4.321 1.00 94.94 94 GLY A CA 1
ATOM 754 C C . GLY A 1 94 ? 3.477 5.658 -2.829 1.00 94.94 94 GLY A C 1
ATOM 755 O O . GLY A 1 94 ? 4.592 5.495 -2.331 1.00 94.94 94 GLY A O 1
ATOM 756 N N . LYS A 1 95 ? 2.356 5.655 -2.114 1.00 95.25 95 LYS A N 1
ATOM 757 C CA . LYS A 1 95 ? 2.330 5.446 -0.669 1.00 95.25 95 LYS A CA 1
ATOM 758 C C . LYS A 1 95 ? 1.712 4.104 -0.333 1.00 95.25 95 LYS A C 1
ATOM 760 O O . LYS A 1 95 ? 0.776 3.665 -0.997 1.00 95.25 95 LYS A O 1
ATOM 765 N N . GLU A 1 96 ? 2.241 3.477 0.696 1.00 95.62 96 GLU A N 1
ATOM 766 C CA . GLU A 1 96 ? 1.598 2.392 1.413 1.00 95.62 96 GLU A CA 1
ATOM 767 C C . GLU A 1 96 ? 1.183 2.923 2.773 1.00 95.62 96 GLU A C 1
ATOM 769 O O . GLU A 1 96 ? 2.025 3.427 3.513 1.00 95.62 96 GLU A O 1
ATOM 774 N N . THR A 1 97 ? -0.106 2.845 3.075 1.00 95.12 97 THR A N 1
ATOM 775 C CA . THR A 1 97 ? -0.657 3.231 4.368 1.00 95.12 97 THR A CA 1
ATOM 776 C C . THR A 1 97 ? -1.214 1.999 5.048 1.00 95.12 97 THR A C 1
ATOM 778 O O . THR A 1 97 ? -1.948 1.217 4.447 1.00 95.12 97 THR A O 1
ATOM 781 N N . ILE A 1 98 ? -0.856 1.825 6.311 1.00 94.62 98 ILE A N 1
ATOM 782 C CA . ILE A 1 98 ? -1.246 0.672 7.102 1.00 94.62 98 ILE A CA 1
ATOM 783 C C . ILE A 1 98 ? -2.020 1.152 8.320 1.00 94.62 98 ILE A C 1
ATOM 785 O O . ILE A 1 98 ? -1.561 2.009 9.081 1.00 94.62 98 ILE A O 1
ATOM 789 N N . TYR A 1 99 ? -3.205 0.579 8.486 1.00 94.62 99 TYR A N 1
ATOM 790 C CA . TYR A 1 99 ? -4.147 0.870 9.551 1.00 94.62 99 TYR A CA 1
ATOM 791 C C . TYR A 1 99 ? -4.244 -0.331 10.480 1.00 94.62 99 TYR A C 1
ATOM 793 O O . TYR A 1 99 ? -4.530 -1.442 10.040 1.00 94.62 99 TYR A O 1
ATOM 801 N N . LEU A 1 100 ? -4.071 -0.092 11.775 1.00 94.25 100 LEU A N 1
ATOM 802 C CA . LEU A 1 100 ? -4.423 -1.049 12.818 1.00 94.25 100 LEU A CA 1
ATOM 803 C C . LEU A 1 100 ? -5.759 -0.623 13.422 1.00 94.25 100 LEU A C 1
ATOM 805 O O . LEU A 1 100 ? -5.860 0.468 13.988 1.00 94.25 100 LEU A O 1
ATOM 809 N N . LEU A 1 101 ? -6.770 -1.472 13.291 1.00 93.50 101 LEU A N 1
ATOM 810 C CA . LEU A 1 101 ? -8.121 -1.259 13.785 1.00 93.50 101 LEU A CA 1
ATO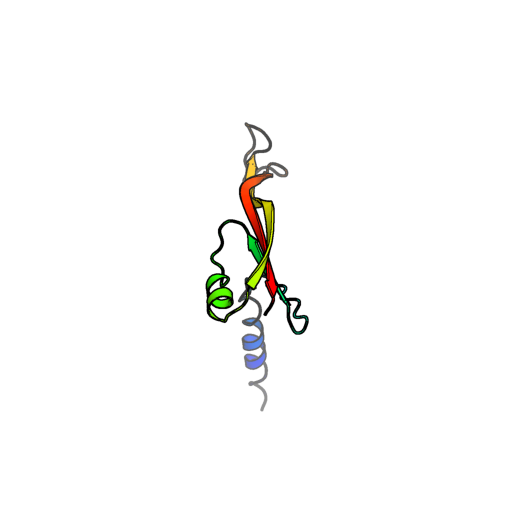M 811 C C . LEU A 1 101 ? -8.394 -2.157 14.992 1.00 93.50 101 LEU A C 1
ATOM 813 O O . LEU A 1 101 ? -7.942 -3.299 15.029 1.00 93.50 101 LEU A O 1
ATOM 817 N N . GLU A 1 102 ? -9.185 -1.664 15.941 1.00 91.12 102 GLU A N 1
ATOM 818 C CA . GLU A 1 102 ? -9.697 -2.431 17.083 1.00 91.12 102 GLU A CA 1
ATOM 819 C C . GLU A 1 102 ? -11.199 -2.202 17.278 1.00 91.12 102 GLU A C 1
ATOM 821 O O . GLU A 1 102 ? -11.728 -1.157 16.880 1.00 91.12 102 GLU A O 1
ATOM 826 N N . LYS A 1 103 ? -11.887 -3.170 17.889 1.00 85.50 103 LYS A N 1
ATOM 827 C CA . LYS A 1 103 ? -13.330 -3.114 18.157 1.00 85.50 103 LYS A CA 1
ATOM 828 C C . LYS A 1 103 ? -13.659 -3.398 19.615 1.00 85.50 103 LYS A C 1
ATOM 830 O O . LYS A 1 103 ? -13.056 -4.333 20.180 1.00 85.50 103 LYS A O 1
#

Organism: NCBI:txid167544

pLDDT: mean 79.46, std 19.32, range [40.0, 96.5]